Protein AF-A0A0F9CQV4-F1 (afdb_monomer)

Secondary structure (DSSP, 8-state):
----------------TT------PPPPPTT-PBPPTT--S----B-GGG-EEETTEEE-HHHHHHHHHHSPPPPBPTTTSSSBP-EEE--SSGGG-EEE-TTT--EEEGGGTS-HHHHHHHHS-----

Mean predicted aligned error: 16.1 Å

pLDDT: mean 76.72, std 13.68, range [45.88, 93.81]

Foldseek 3Di:
DDDDDDDDDDDDDDDPPPPPDPPPPPDPDPPQADAAPPDPDPDSHHDPVQWDADPNGTHGPVVVCVVCVVVDPADDDPVPRPFHQDAWEDPPALQPIKTARPPPRDIDRPVVRDDRVVCCVGHNDDDDD

Radius of gyration: 29.22 Å; Cα contacts (8 Å, |Δi|>4): 139; chains: 1; bounding box: 62×40×86 Å

Sequence (129 aa):
EDLVYVAEKKKVRISLKGVVKPKKKERRKWGELTQCYRCVGPHPGWKRGQLRMRKGMPYCSVHLAEYDGKHVPWPSCPNCGENEFGAMRWKGSVKSTTTFCDDCGYSTLALEHFDKDTILAIAAPIVPR

Solvent-accessible surface area (backbone atoms only — not comparable to full-atom values): 8529 Å² total; per-residue (Å²): 136,87,83,81,81,80,81,82,82,78,82,80,79,81,74,73,85,77,67,74,70,75,75,77,73,79,76,76,60,89,87,68,46,45,63,39,77,78,69,83,72,97,65,90,43,37,57,71,89,63,40,47,78,55,98,90,41,42,28,37,68,67,64,39,51,56,48,48,65,71,59,54,74,79,57,54,30,90,90,68,67,76,48,53,58,68,49,60,50,62,58,92,41,73,90,59,15,30,29,29,28,78,87,80,66,52,69,48,57,32,67,82,75,40,56,73,66,61,49,47,74,72,36,50,79,87,75,85,128

Structure (mmCIF, N/CA/C/O backbone):
data_AF-A0A0F9CQV4-F1
#
_entry.id   AF-A0A0F9CQV4-F1
#
loop_
_atom_site.group_PDB
_atom_site.id
_atom_site.type_symbol
_atom_site.label_atom_id
_atom_site.label_alt_id
_atom_site.label_comp_id
_atom_site.label_asym_id
_atom_site.label_entity_id
_atom_site.label_seq_id
_atom_site.pdbx_PDB_ins_code
_atom_site.Cartn_x
_atom_site.Cartn_y
_atom_site.Cartn_z
_atom_site.occupancy
_atom_site.B_iso_or_equiv
_atom_site.auth_seq_id
_atom_site.auth_comp_id
_atom_site.auth_asym_id
_atom_site.auth_atom_id
_atom_site.pdbx_PDB_model_num
ATOM 1 N N . GLU A 1 1 ? -35.912 27.629 -67.371 1.00 45.88 1 GLU A N 1
ATOM 2 C CA . GLU A 1 1 ? -34.636 27.074 -67.857 1.00 45.88 1 GLU A CA 1
ATOM 3 C C . GLU A 1 1 ? -33.645 27.122 -66.706 1.00 45.88 1 GLU A C 1
ATOM 5 O O . GLU A 1 1 ? -33.207 28.195 -66.306 1.00 45.88 1 GLU A O 1
ATOM 10 N N . ASP A 1 2 ? -33.442 25.968 -66.079 1.00 47.16 2 ASP A N 1
ATOM 11 C CA . ASP A 1 2 ? -32.677 25.774 -64.849 1.00 47.16 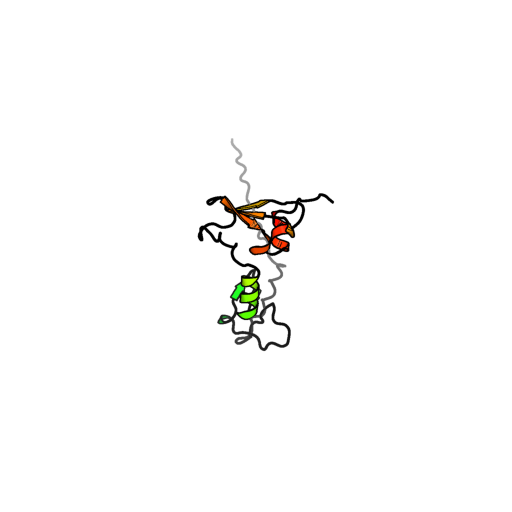2 ASP A CA 1
ATOM 12 C C . ASP A 1 2 ? -31.164 25.813 -65.105 1.00 47.16 2 ASP A C 1
ATOM 14 O O . ASP A 1 2 ? -30.614 24.952 -65.792 1.00 47.16 2 ASP A O 1
ATOM 18 N N . LEU A 1 3 ? 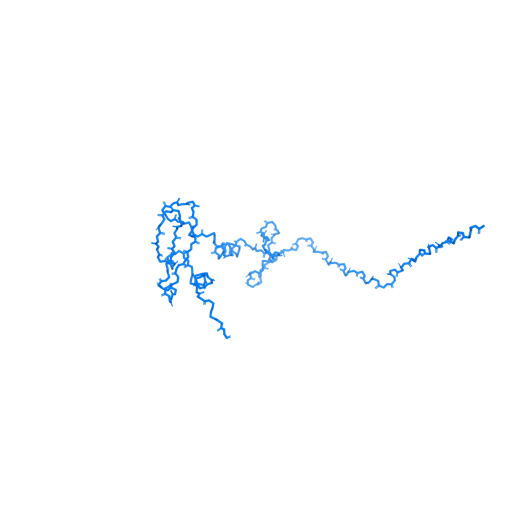-30.464 26.787 -64.516 1.00 48.44 3 LEU A N 1
ATOM 19 C CA . LEU A 1 3 ? -29.000 26.819 -64.501 1.00 48.44 3 LEU A CA 1
ATOM 20 C C . LEU A 1 3 ? -28.477 26.077 -63.264 1.00 48.44 3 LEU A C 1
ATOM 22 O O . LEU A 1 3 ? -28.352 26.636 -62.175 1.00 48.44 3 LEU A O 1
ATOM 26 N N . VAL A 1 4 ? -28.157 24.795 -63.446 1.00 51.09 4 VAL A N 1
ATOM 27 C CA . VAL A 1 4 ? -27.484 23.958 -62.443 1.00 51.09 4 VAL A CA 1
ATOM 28 C C . VAL A 1 4 ? -26.002 24.340 -62.379 1.00 51.09 4 VAL A C 1
ATOM 30 O O . VAL A 1 4 ? -25.229 24.041 -63.286 1.00 51.09 4 VAL A O 1
ATOM 33 N N . TYR A 1 5 ? -25.586 24.992 -61.292 1.00 52.75 5 TYR A N 1
ATOM 34 C CA . TYR A 1 5 ? -24.182 25.330 -61.044 1.00 52.75 5 TYR A CA 1
ATOM 35 C C . TYR A 1 5 ? -23.446 24.124 -60.434 1.00 52.75 5 TYR A C 1
ATOM 37 O O . TYR A 1 5 ? -23.628 23.791 -59.261 1.00 52.75 5 TYR A O 1
ATOM 45 N N . VAL A 1 6 ? -22.610 23.444 -61.224 1.00 55.38 6 VAL A N 1
ATOM 46 C CA . VAL A 1 6 ? -21.785 22.317 -60.757 1.00 55.38 6 VAL A CA 1
ATOM 47 C C . VAL A 1 6 ? -20.474 22.858 -60.183 1.00 55.38 6 VAL A C 1
ATOM 49 O O . VAL A 1 6 ? -19.583 23.283 -60.911 1.00 55.38 6 VAL A O 1
ATOM 52 N N . ALA A 1 7 ? -20.343 22.849 -58.855 1.00 55.47 7 ALA A N 1
ATOM 53 C CA . ALA A 1 7 ? -19.115 23.253 -58.177 1.00 55.47 7 ALA A CA 1
ATOM 54 C C . ALA A 1 7 ? -18.030 22.162 -58.293 1.00 55.47 7 ALA A C 1
ATOM 56 O O . ALA A 1 7 ? -18.084 21.129 -57.619 1.00 55.47 7 ALA A O 1
ATOM 57 N N . GLU A 1 8 ? -17.014 22.399 -59.126 1.00 59.88 8 GLU A N 1
ATOM 58 C CA . GLU A 1 8 ? -15.833 21.536 -59.235 1.00 59.88 8 GLU A CA 1
ATOM 59 C C . GLU A 1 8 ? -14.997 21.557 -57.942 1.00 59.88 8 GLU A C 1
ATOM 61 O O . GLU A 1 8 ? -14.336 22.539 -57.593 1.00 59.88 8 GLU A O 1
ATOM 66 N N . LYS A 1 9 ? -14.975 20.432 -57.219 1.00 58.25 9 LYS A N 1
ATOM 67 C CA . LYS A 1 9 ? -14.129 20.249 -56.031 1.00 58.25 9 LYS A CA 1
ATOM 68 C C . LYS A 1 9 ? -12.677 19.984 -56.445 1.00 58.25 9 LYS A C 1
ATOM 70 O O . LYS A 1 9 ? -12.298 18.844 -56.718 1.00 58.25 9 LYS A O 1
ATOM 75 N N . LYS A 1 10 ? -11.827 21.017 -56.432 1.00 60.97 10 LYS A N 1
ATOM 76 C CA . LYS A 1 10 ? -10.368 20.852 -56.573 1.00 60.97 10 LYS A CA 1
ATOM 77 C C . LYS A 1 10 ? -9.792 20.103 -55.363 1.00 60.97 10 LYS A C 1
ATOM 79 O O . LYS A 1 10 ? -9.806 20.598 -54.239 1.00 60.97 10 LYS A O 1
ATOM 84 N N . LYS A 1 11 ? -9.246 18.905 -55.599 1.00 57.56 11 LYS A N 1
ATOM 85 C CA . LYS A 1 11 ? -8.491 18.129 -54.600 1.00 57.56 11 LYS A CA 1
ATOM 86 C C . LYS A 1 11 ? -7.136 18.795 -54.347 1.00 57.56 11 LYS A C 1
ATOM 88 O O . LYS A 1 11 ? -6.217 18.668 -55.154 1.00 57.56 11 LYS A O 1
ATOM 93 N N . VAL A 1 12 ? -7.003 19.480 -53.214 1.00 55.94 12 VAL A N 1
ATOM 94 C CA . VAL A 1 12 ? -5.728 20.041 -52.749 1.00 55.94 12 VAL A CA 1
ATOM 95 C C . VAL A 1 12 ? -4.833 18.897 -52.263 1.00 55.94 12 VAL A C 1
ATOM 97 O O . VAL A 1 12 ? -5.129 18.238 -51.268 1.00 55.94 12 VAL A O 1
ATOM 100 N N . ARG A 1 13 ? -3.730 18.635 -52.973 1.00 59.91 13 ARG A N 1
ATOM 101 C CA . ARG A 1 13 ? -2.680 17.712 -52.516 1.00 59.91 13 ARG A CA 1
ATOM 102 C C . ARG A 1 13 ? -1.746 18.466 -51.576 1.00 59.91 13 ARG A C 1
ATOM 104 O O . ARG A 1 13 ? -0.894 19.228 -52.022 1.00 59.91 13 ARG A O 1
ATOM 111 N N . ILE A 1 14 ? -1.911 18.250 -50.275 1.00 59.12 14 ILE A N 1
ATOM 112 C CA . ILE A 1 14 ? -1.019 18.802 -49.253 1.00 59.12 14 ILE A CA 1
ATOM 113 C C . ILE A 1 14 ? 0.326 18.075 -49.372 1.00 59.12 14 ILE A C 1
ATOM 115 O O . ILE A 1 14 ? 0.426 16.875 -49.118 1.00 59.12 14 ILE A O 1
ATOM 119 N N . SER A 1 15 ? 1.363 18.787 -49.815 1.00 60.16 15 SER A N 1
ATOM 120 C CA . SER A 1 15 ? 2.714 18.236 -49.900 1.00 60.16 15 SER A CA 1
ATOM 121 C C . SER A 1 15 ? 3.324 18.195 -48.496 1.00 60.16 15 SER A C 1
ATOM 123 O O . SER A 1 15 ? 3.501 19.233 -47.865 1.00 60.16 15 SER A O 1
ATOM 125 N N . LEU A 1 16 ? 3.690 17.005 -48.015 1.00 60.31 16 LEU A N 1
ATOM 126 C CA . LEU A 1 16 ? 4.369 16.793 -46.726 1.00 60.31 16 LEU A CA 1
ATOM 127 C C . LEU A 1 16 ? 5.869 17.165 -46.783 1.00 60.31 16 LEU A C 1
ATOM 129 O O . LEU A 1 16 ? 6.691 16.568 -46.083 1.00 60.31 16 LEU A O 1
ATOM 133 N N . LYS A 1 17 ? 6.260 18.126 -47.633 1.00 49.06 17 LYS A N 1
ATOM 134 C CA . LYS A 1 17 ? 7.627 18.664 -47.664 1.00 49.06 17 LYS A CA 1
ATOM 135 C C . LYS A 1 17 ? 7.835 19.497 -46.397 1.00 49.06 17 LYS A C 1
ATOM 137 O O . LYS A 1 17 ? 7.484 20.666 -46.362 1.00 49.06 17 LYS A O 1
ATOM 142 N N . GLY A 1 18 ? 8.352 18.862 -45.348 1.00 53.53 18 GLY A N 1
ATOM 143 C CA . GLY A 1 18 ? 8.614 19.507 -44.057 1.00 53.53 18 GLY A CA 1
ATOM 144 C C . GLY A 1 18 ? 8.179 18.699 -42.837 1.00 53.53 18 GLY A C 1
ATOM 145 O O . GLY A 1 18 ? 8.496 19.094 -41.719 1.00 53.53 18 GLY A O 1
ATOM 146 N N . VAL A 1 19 ? 7.512 17.549 -43.013 1.00 55.69 19 VAL A N 1
ATOM 147 C CA . VAL A 1 19 ? 7.281 16.643 -41.882 1.00 55.69 19 VAL A CA 1
ATOM 148 C C . VAL A 1 19 ? 8.618 16.040 -41.485 1.00 55.69 19 VAL A C 1
ATOM 150 O O . VAL A 1 19 ? 9.131 15.125 -42.134 1.00 55.69 19 VAL A O 1
ATOM 153 N N . VAL A 1 20 ? 9.197 16.600 -40.423 1.00 60.97 20 VAL A N 1
ATOM 154 C CA . VAL A 1 20 ? 10.374 16.069 -39.746 1.00 60.97 20 VAL A CA 1
ATOM 155 C C . VAL A 1 20 ? 10.052 14.623 -39.397 1.00 60.97 20 VAL A C 1
ATOM 157 O O . VAL A 1 20 ? 9.237 14.348 -38.516 1.00 60.97 20 VAL A O 1
ATOM 160 N N . LYS A 1 21 ? 10.643 13.681 -40.143 1.00 59.62 21 LYS A N 1
ATOM 161 C CA . LYS A 1 21 ? 10.506 12.259 -39.837 1.00 59.62 21 LYS A CA 1
ATOM 162 C C . LYS A 1 21 ? 10.938 12.085 -38.381 1.00 59.62 21 LYS A C 1
ATOM 164 O O . LYS A 1 21 ? 12.031 12.549 -38.041 1.00 59.62 21 LYS A O 1
ATOM 169 N N . PRO A 1 22 ? 10.117 11.461 -37.519 1.00 60.16 22 PRO A N 1
ATOM 170 C CA . PRO A 1 22 ? 10.507 11.246 -36.137 1.00 60.16 22 PRO A CA 1
ATOM 171 C C . PRO A 1 22 ? 11.863 10.544 -36.136 1.00 60.16 22 PRO A C 1
ATOM 173 O O . PRO A 1 22 ? 12.053 9.574 -36.879 1.00 60.16 22 PRO A O 1
ATOM 176 N N . LYS A 1 23 ? 12.821 11.078 -35.360 1.00 61.94 23 LYS A N 1
ATOM 177 C CA . LYS A 1 23 ? 14.158 10.488 -35.215 1.00 61.94 23 LYS A CA 1
ATOM 178 C C . LYS A 1 23 ? 13.982 8.984 -35.021 1.00 61.94 23 LYS A C 1
ATOM 180 O O . LYS A 1 23 ? 13.261 8.553 -34.119 1.00 61.94 23 LYS A O 1
ATOM 185 N N . LYS A 1 24 ? 14.594 8.197 -35.911 1.00 59.81 24 LYS A N 1
ATOM 186 C CA . LYS A 1 24 ? 14.564 6.734 -35.860 1.00 59.81 24 LYS A CA 1
ATOM 187 C C . LYS A 1 24 ? 15.051 6.345 -34.466 1.00 59.81 24 LYS A C 1
ATOM 189 O O . LYS A 1 24 ? 16.214 6.587 -34.159 1.00 59.81 24 LYS A O 1
ATOM 194 N N . LYS A 1 25 ? 14.151 5.839 -33.609 1.00 58.75 25 LYS A N 1
ATOM 195 C CA . LYS A 1 25 ? 14.512 5.400 -32.255 1.00 58.75 25 LYS A CA 1
ATOM 196 C C . LYS A 1 25 ? 15.686 4.443 -32.406 1.00 58.75 25 LYS A C 1
ATOM 198 O O . LYS A 1 25 ? 15.586 3.489 -33.182 1.00 58.75 25 LYS A O 1
ATOM 203 N N . GLU A 1 26 ? 16.792 4.755 -31.741 1.00 66.25 26 GLU A N 1
ATOM 204 C CA . GLU A 1 26 ? 17.994 3.937 -31.781 1.00 66.25 26 GLU A CA 1
ATOM 205 C C . GLU A 1 26 ? 17.590 2.502 -31.437 1.00 66.25 26 GLU A C 1
ATOM 207 O O . GLU A 1 26 ? 16.951 2.237 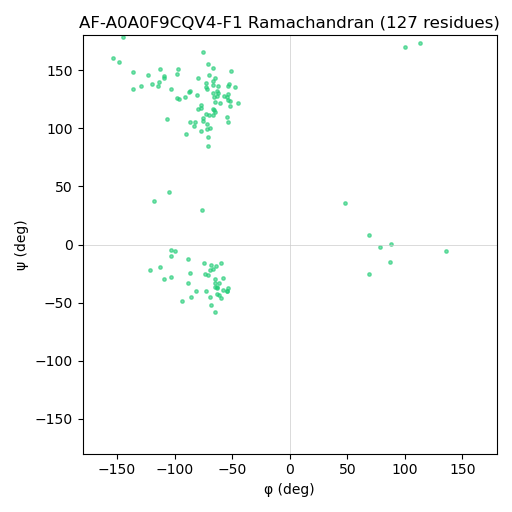-30.413 1.00 66.25 26 GLU A O 1
ATOM 212 N N . ARG A 1 27 ? 17.819 1.584 -32.382 1.00 59.41 27 ARG A N 1
ATOM 213 C C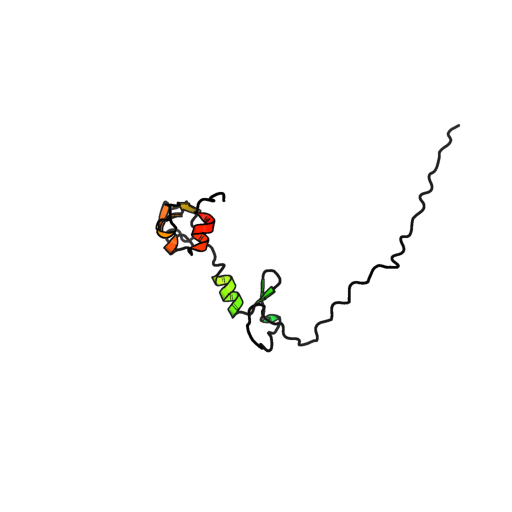A . ARG A 1 27 ? 17.508 0.175 -32.161 1.00 59.41 27 ARG A CA 1
ATOM 214 C C . ARG A 1 27 ? 18.467 -0.293 -31.079 1.00 59.41 27 ARG A C 1
ATOM 216 O O . ARG A 1 27 ? 19.672 -0.277 -31.306 1.00 59.41 27 ARG A O 1
ATOM 223 N N . ARG A 1 28 ? 17.918 -0.695 -29.929 1.00 58.88 28 ARG A N 1
ATOM 224 C CA . ARG A 1 28 ? 18.695 -1.282 -28.831 1.00 58.88 28 ARG A CA 1
ATOM 225 C C . ARG A 1 28 ? 19.614 -2.360 -29.383 1.00 58.88 28 ARG A C 1
ATOM 227 O O . ARG A 1 28 ? 19.181 -3.169 -30.216 1.00 58.88 28 ARG A O 1
ATOM 234 N N . LYS A 1 29 ? 20.867 -2.356 -28.939 1.00 62.41 29 LYS A N 1
ATOM 235 C CA . LYS A 1 29 ? 21.833 -3.358 -29.387 1.00 62.41 29 LYS A CA 1
ATOM 236 C C . LYS A 1 29 ? 21.393 -4.721 -28.858 1.00 62.41 29 LYS A C 1
ATOM 238 O O . LYS A 1 29 ? 20.885 -4.845 -27.743 1.00 62.41 29 LYS A O 1
ATOM 243 N N . TRP A 1 30 ? 21.542 -5.756 -29.677 1.00 51.59 30 TRP A N 1
ATOM 244 C CA . TRP A 1 30 ? 21.257 -7.120 -29.244 1.00 51.59 30 TRP A CA 1
ATOM 245 C C . TRP A 1 30 ? 22.121 -7.453 -28.018 1.00 51.59 30 TRP A C 1
ATOM 247 O O . TRP A 1 30 ? 23.329 -7.242 -28.048 1.00 51.59 30 TRP A O 1
ATOM 257 N N . GLY A 1 31 ? 21.501 -7.936 -26.939 1.00 62.69 31 GLY A N 1
ATOM 258 C CA . GLY A 1 31 ? 22.194 -8.241 -25.680 1.00 62.69 31 GLY A CA 1
ATOM 259 C C . GLY A 1 31 ? 22.318 -7.077 -24.691 1.00 62.69 31 GLY A C 1
ATOM 260 O O . GLY A 1 31 ? 22.843 -7.282 -23.601 1.00 62.69 31 GLY A O 1
ATOM 261 N N . GLU A 1 32 ? 21.806 -5.886 -25.014 1.00 70.75 32 GLU A N 1
ATOM 262 C CA . GLU A 1 32 ? 21.786 -4.757 -24.081 1.00 70.75 32 GLU A CA 1
ATOM 263 C C . GLU A 1 32 ? 20.892 -5.072 -22.870 1.00 70.75 32 GLU A C 1
ATOM 265 O O . GLU A 1 32 ? 19.673 -5.263 -22.982 1.00 70.75 32 GLU A O 1
ATOM 270 N N . LEU A 1 33 ? 21.522 -5.175 -21.700 1.00 78.69 33 LEU A N 1
ATOM 271 C CA . LEU A 1 33 ? 20.841 -5.467 -20.451 1.00 78.69 33 LEU A CA 1
ATOM 272 C C . LEU A 1 33 ? 20.038 -4.241 -20.005 1.00 78.69 33 LEU A C 1
ATOM 274 O O . LEU A 1 33 ? 20.495 -3.104 -20.062 1.00 78.69 33 LEU A O 1
ATOM 278 N N . THR A 1 34 ? 18.804 -4.470 -19.568 1.00 80.69 34 THR A N 1
ATOM 279 C CA . THR A 1 34 ? 17.919 -3.388 -19.132 1.00 80.69 34 THR A CA 1
ATOM 280 C C . THR A 1 34 ? 18.160 -3.115 -17.652 1.00 80.69 34 THR A C 1
ATOM 282 O O . THR A 1 34 ? 18.194 -4.038 -16.839 1.00 80.69 34 THR A O 1
ATOM 285 N N . GLN A 1 35 ? 18.339 -1.853 -17.279 1.00 84.19 35 GLN A N 1
ATOM 286 C CA . GLN A 1 35 ? 18.503 -1.484 -15.876 1.00 84.19 35 GLN A CA 1
ATOM 287 C C . GLN A 1 35 ? 17.147 -1.428 -15.171 1.00 84.19 35 GLN A C 1
ATOM 289 O O . GLN A 1 35 ? 16.139 -1.029 -15.753 1.00 84.19 35 GLN A O 1
ATOM 294 N N . CYS A 1 36 ? 17.124 -1.851 -13.908 1.00 87.81 36 CYS A N 1
ATOM 295 C CA . CYS A 1 36 ? 15.982 -1.600 -13.044 1.00 87.81 36 CYS A CA 1
ATOM 296 C C . CYS A 1 36 ? 15.970 -0.119 -12.667 1.00 87.81 36 CYS A C 1
ATOM 298 O O . CYS A 1 36 ? 17.009 0.439 -12.328 1.00 87.81 36 CYS A O 1
ATOM 300 N N . TYR A 1 37 ? 14.785 0.485 -12.662 1.00 85.81 37 TYR A N 1
ATOM 301 C CA . TYR A 1 37 ? 14.594 1.892 -12.325 1.00 85.81 37 TYR A CA 1
ATOM 302 C C . TYR A 1 37 ? 15.092 2.283 -10.921 1.00 85.81 37 TYR A C 1
ATOM 304 O O . TYR A 1 37 ? 15.478 3.428 -10.716 1.00 85.81 37 TYR A O 1
ATOM 312 N N . ARG A 1 38 ? 15.081 1.352 -9.955 1.00 85.94 38 ARG A N 1
ATOM 313 C CA . ARG A 1 38 ? 15.445 1.618 -8.552 1.00 85.94 38 ARG A CA 1
ATOM 314 C C .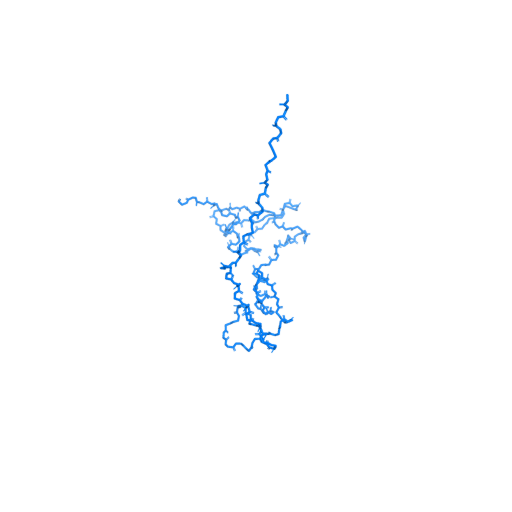 ARG A 1 38 ? 16.834 1.146 -8.125 1.00 85.94 38 ARG A C 1
ATOM 316 O O . ARG A 1 38 ? 17.262 1.498 -7.034 1.00 85.94 38 ARG A O 1
ATOM 323 N N . CYS A 1 39 ? 17.543 0.364 -8.938 1.00 86.12 39 CYS A N 1
ATOM 324 C CA . CYS A 1 39 ? 18.893 -0.067 -8.573 1.00 86.12 39 CYS A CA 1
ATOM 325 C C . CYS A 1 39 ? 19.838 1.141 -8.507 1.00 86.12 39 CYS A C 1
ATOM 327 O O . CYS A 1 39 ? 20.003 1.843 -9.501 1.00 86.12 39 CYS A O 1
ATOM 329 N N . VAL A 1 40 ? 20.481 1.350 -7.356 1.00 75.62 40 VAL A N 1
ATOM 330 C CA . VAL A 1 40 ? 21.505 2.386 -7.167 1.00 75.62 40 VAL A CA 1
ATOM 331 C C . VAL A 1 40 ? 22.886 1.753 -7.363 1.00 75.62 40 VAL A C 1
ATOM 333 O O . VAL A 1 40 ? 23.207 0.763 -6.711 1.00 75.62 40 VAL A O 1
ATOM 336 N N . GLY A 1 41 ? 23.696 2.308 -8.268 1.00 67.88 41 GLY A N 1
ATOM 337 C CA . GLY A 1 41 ? 25.071 1.866 -8.540 1.00 67.88 41 GLY A CA 1
ATOM 338 C C . GLY A 1 41 ? 25.285 1.245 -9.930 1.00 67.88 41 GLY A C 1
ATOM 339 O O . GLY A 1 41 ? 24.327 1.061 -10.688 1.00 67.88 41 GLY A O 1
ATOM 340 N N . PRO A 1 42 ? 26.547 0.936 -10.297 1.00 61.56 42 PRO A N 1
ATOM 341 C CA . PRO A 1 42 ? 26.888 0.321 -11.575 1.00 61.56 42 PRO A CA 1
ATOM 342 C C . PRO A 1 42 ? 26.409 -1.136 -11.599 1.00 61.56 42 PRO A C 1
ATOM 344 O O . PRO A 1 42 ? 27.141 -2.070 -11.289 1.00 61.56 42 PRO A O 1
ATOM 347 N N . HIS A 1 43 ? 25.140 -1.330 -11.948 1.00 66.75 43 HIS A N 1
ATOM 348 C CA . HIS A 1 43 ? 24.572 -2.650 -12.175 1.00 66.75 43 HIS A CA 1
ATOM 349 C C . HIS A 1 43 ? 24.832 -3.060 -13.636 1.00 66.75 43 HIS A C 1
ATOM 351 O O . HIS A 1 43 ? 24.500 -2.277 -14.534 1.00 66.75 43 HIS A O 1
ATOM 357 N N . PRO A 1 44 ? 25.331 -4.285 -13.913 1.00 71.88 44 PRO A N 1
ATOM 358 C CA . PRO A 1 44 ? 25.564 -4.767 -15.284 1.00 71.88 44 PRO A CA 1
ATOM 359 C C . PRO A 1 44 ? 24.278 -4.794 -16.131 1.00 71.88 44 PRO A C 1
ATOM 361 O O . PRO A 1 44 ? 24.323 -4.844 -17.352 1.00 71.88 44 PRO A O 1
ATOM 364 N N . GLY A 1 45 ? 23.126 -4.710 -15.467 1.00 78.00 45 GLY A N 1
ATOM 365 C CA . GLY A 1 45 ? 21.783 -4.727 -16.038 1.00 78.00 45 GLY A CA 1
ATOM 366 C C . GLY A 1 45 ? 21.145 -6.112 -15.910 1.00 78.00 45 GLY A C 1
ATOM 367 O O . GLY A 1 45 ? 21.790 -7.077 -15.516 1.00 78.00 45 GLY A O 1
ATOM 368 N N . TRP A 1 46 ? 19.853 -6.208 -16.205 1.00 81.81 46 TRP A N 1
ATOM 369 C CA . TRP A 1 46 ? 19.073 -7.443 -16.132 1.00 81.81 46 TRP A CA 1
ATOM 370 C C . TRP A 1 46 ? 18.646 -7.898 -17.526 1.00 81.81 46 TRP A C 1
ATOM 372 O O . TRP A 1 46 ? 18.401 -7.079 -18.423 1.00 81.81 46 TRP A O 1
ATOM 382 N N . LYS A 1 47 ? 18.482 -9.213 -17.716 1.00 84.75 47 LYS A N 1
ATOM 383 C CA . LYS A 1 47 ? 17.799 -9.717 -18.914 1.00 84.75 47 LYS A CA 1
ATOM 384 C C . LYS A 1 47 ? 16.346 -9.251 -18.871 1.00 84.75 47 LYS A C 1
ATOM 386 O O . LYS A 1 47 ? 15.717 -9.264 -17.816 1.00 84.75 47 LYS A O 1
ATOM 391 N N . ARG A 1 48 ? 15.765 -8.908 -20.024 1.00 79.38 48 ARG A N 1
ATOM 392 C CA . ARG A 1 48 ? 14.375 -8.417 -20.096 1.00 79.38 48 ARG A CA 1
ATOM 393 C C . ARG A 1 48 ? 13.365 -9.362 -19.429 1.00 79.38 48 ARG A C 1
ATOM 395 O O . ARG A 1 48 ? 12.446 -8.881 -18.786 1.00 79.38 48 ARG A O 1
ATOM 402 N N . GLY A 1 49 ? 13.553 -10.680 -19.548 1.00 82.56 49 GLY A N 1
ATOM 403 C CA . GLY A 1 49 ? 12.682 -11.681 -18.913 1.00 82.56 49 GLY A CA 1
ATOM 404 C C . GLY A 1 49 ? 12.767 -11.733 -17.381 1.00 82.56 49 GLY A C 1
ATOM 405 O O . GLY A 1 49 ? 11.860 -12.259 -16.749 1.00 82.56 49 GLY A O 1
ATOM 406 N N . GLN A 1 50 ? 13.824 -11.173 -16.784 1.00 85.75 50 GLN A N 1
ATOM 407 C CA . GLN A 1 50 ? 13.999 -11.073 -15.328 1.00 85.75 50 GLN A CA 1
ATOM 408 C C . GLN A 1 50 ? 13.379 -9.795 -14.749 1.00 85.75 50 GLN A C 1
ATOM 410 O O . GLN A 1 50 ? 13.256 -9.664 -13.534 1.00 85.75 50 GLN A O 1
ATOM 415 N N . LEU A 1 51 ? 13.002 -8.844 -15.607 1.00 87.94 51 LEU A N 1
ATOM 416 C CA . LEU A 1 51 ? 12.367 -7.601 -15.199 1.00 87.94 51 LEU A CA 1
ATOM 417 C C . LEU A 1 51 ? 10.856 -7.698 -15.361 1.00 87.94 51 LEU A C 1
ATOM 419 O O . LEU A 1 51 ? 10.337 -8.297 -16.307 1.00 87.94 51 LEU A O 1
ATOM 423 N N . ARG A 1 52 ? 10.140 -7.026 -14.467 1.00 88.62 52 ARG A N 1
ATOM 424 C CA . ARG A 1 52 ? 8.705 -6.778 -14.607 1.00 88.62 52 ARG A CA 1
ATOM 425 C C . ARG A 1 52 ? 8.467 -5.305 -14.899 1.00 88.62 52 ARG A C 1
ATOM 427 O O . ARG A 1 52 ? 9.188 -4.443 -14.407 1.00 88.62 52 ARG A O 1
ATOM 434 N N . MET A 1 53 ? 7.453 -5.020 -15.710 1.00 86.12 53 MET A N 1
ATOM 435 C CA . MET A 1 53 ? 7.069 -3.651 -16.053 1.00 86.12 53 MET A CA 1
ATOM 436 C C . MET A 1 53 ? 5.901 -3.212 -15.170 1.00 86.12 53 MET A C 1
ATOM 438 O O . MET A 1 53 ? 4.862 -3.874 -15.147 1.00 86.12 53 MET A O 1
ATOM 442 N N . ARG A 1 54 ? 6.047 -2.080 -14.477 1.00 82.69 54 ARG A N 1
ATOM 443 C CA . ARG A 1 54 ? 4.981 -1.435 -13.692 1.00 82.69 54 ARG A CA 1
ATOM 444 C C . ARG A 1 54 ? 5.004 0.063 -13.953 1.00 82.69 54 ARG A C 1
ATOM 446 O O . ARG A 1 54 ? 6.076 0.656 -13.982 1.00 82.69 54 ARG A O 1
ATOM 453 N N . LYS A 1 55 ? 3.835 0.667 -14.202 1.00 81.69 55 LYS A N 1
ATOM 454 C CA . LYS A 1 55 ? 3.704 2.092 -14.581 1.00 81.69 55 LYS A CA 1
ATOM 455 C C . LYS A 1 55 ? 4.682 2.511 -15.702 1.00 81.69 55 LYS A C 1
ATOM 457 O O . LYS A 1 55 ? 5.233 3.601 -15.690 1.00 81.69 55 LYS A O 1
ATOM 462 N N . GLY A 1 56 ? 4.939 1.607 -16.655 1.00 83.50 56 GLY A N 1
ATOM 463 C CA . GLY A 1 56 ? 5.871 1.830 -17.768 1.00 83.50 56 GLY A CA 1
ATOM 464 C C . GLY A 1 56 ? 7.363 1.678 -17.439 1.00 83.50 56 GLY A C 1
ATOM 465 O O . GLY A 1 56 ? 8.181 1.762 -18.353 1.00 83.50 56 GLY A O 1
ATOM 466 N N . MET A 1 57 ? 7.727 1.398 -16.186 1.00 87.25 57 MET A N 1
ATOM 467 C CA . MET A 1 57 ? 9.115 1.326 -15.723 1.00 87.25 57 MET A CA 1
ATOM 468 C C . MET A 1 57 ? 9.547 -0.122 -15.415 1.00 87.25 57 MET A C 1
ATOM 470 O O . MET A 1 57 ? 8.735 -0.904 -14.910 1.00 87.25 57 MET A O 1
ATOM 474 N N . PRO A 1 58 ? 10.806 -0.505 -15.713 1.00 89.19 58 PRO A N 1
ATOM 475 C CA . PRO A 1 58 ? 11.344 -1.831 -15.406 1.00 89.19 58 PRO A CA 1
ATOM 476 C C . PRO A 1 58 ? 11.799 -1.965 -13.943 1.00 89.19 58 PRO A C 1
ATOM 478 O O . PRO A 1 58 ? 12.628 -1.190 -13.463 1.00 89.19 58 PRO A O 1
ATOM 481 N N . TYR A 1 59 ? 11.338 -3.011 -13.257 1.00 89.12 59 TYR A N 1
ATOM 482 C CA . TYR A 1 59 ? 11.731 -3.366 -11.889 1.00 89.12 59 TYR A CA 1
ATOM 483 C C . TYR A 1 59 ? 12.370 -4.758 -11.840 1.00 89.12 59 TYR A C 1
ATOM 485 O O . TYR A 1 59 ? 11.887 -5.685 -12.496 1.00 89.12 59 TYR A O 1
ATOM 493 N N . CYS A 1 60 ? 13.451 -4.908 -11.066 1.00 90.56 60 CYS A N 1
ATOM 494 C CA . CYS A 1 60 ? 13.975 -6.221 -10.681 1.00 90.56 60 CYS A CA 1
ATOM 495 C C . CYS A 1 60 ? 13.090 -6.842 -9.596 1.00 90.56 60 CYS A C 1
ATOM 497 O O . CYS A 1 60 ? 12.288 -6.143 -8.982 1.00 90.56 60 CYS A O 1
ATOM 499 N N . SER A 1 61 ? 13.242 -8.142 -9.345 1.00 87.62 61 SER A N 1
ATOM 500 C CA . SER A 1 61 ? 12.434 -8.870 -8.357 1.00 87.62 61 SER A CA 1
ATOM 501 C C . SER A 1 61 ? 12.457 -8.234 -6.964 1.00 87.62 61 SER A C 1
ATOM 503 O O . SER A 1 61 ? 11.409 -8.132 -6.339 1.00 87.62 61 SER A O 1
ATOM 505 N N . VAL A 1 62 ? 13.617 -7.748 -6.512 1.00 87.62 62 VAL A N 1
ATOM 506 C CA . VAL A 1 62 ? 13.787 -7.124 -5.187 1.00 87.62 62 VAL A CA 1
ATOM 507 C C . VAL A 1 62 ? 12.986 -5.824 -5.080 1.00 87.62 62 VAL A C 1
ATOM 509 O O . VAL A 1 62 ? 12.080 -5.716 -4.262 1.00 87.62 62 VAL A O 1
ATOM 512 N N . HIS A 1 63 ? 13.241 -4.858 -5.966 1.00 88.25 63 HIS A N 1
ATOM 513 C CA . HIS A 1 63 ? 12.528 -3.577 -5.937 1.00 88.25 63 HIS A CA 1
ATOM 514 C C . HIS A 1 63 ? 11.055 -3.697 -6.340 1.00 88.25 63 HIS A C 1
ATOM 516 O O . HIS A 1 63 ? 10.261 -2.818 -6.009 1.00 88.25 63 HIS A O 1
ATOM 522 N N . LEU A 1 64 ? 10.687 -4.749 -7.077 1.00 86.56 64 LEU A N 1
ATOM 523 C CA . LEU A 1 64 ? 9.291 -5.075 -7.338 1.00 86.56 64 LEU A CA 1
ATOM 524 C C . LEU A 1 64 ? 8.608 -5.565 -6.061 1.00 86.56 64 LEU A C 1
ATOM 526 O O . LEU A 1 64 ? 7.535 -5.071 -5.759 1.00 86.56 64 LEU A O 1
ATOM 530 N N . ALA A 1 65 ? 9.234 -6.457 -5.291 1.00 84.00 65 ALA A N 1
ATOM 531 C CA . ALA A 1 65 ? 8.688 -6.913 -4.014 1.00 84.00 65 ALA A CA 1
ATOM 532 C C . ALA A 1 65 ? 8.565 -5.764 -3.002 1.00 84.00 65 ALA A C 1
ATOM 534 O O . ALA A 1 65 ? 7.568 -5.675 -2.299 1.00 84.00 65 ALA A O 1
ATOM 535 N N . GLU A 1 66 ? 9.518 -4.830 -2.972 1.00 83.06 66 GLU A N 1
ATOM 536 C CA . GLU A 1 66 ? 9.378 -3.599 -2.180 1.00 83.06 66 GLU A CA 1
ATOM 537 C C . GLU A 1 66 ? 8.244 -2.696 -2.671 1.00 83.06 66 GLU A C 1
ATOM 539 O O . GLU A 1 66 ? 7.619 -1.996 -1.880 1.00 83.06 66 GLU A O 1
ATOM 544 N N . TYR A 1 67 ? 8.026 -2.630 -3.986 1.00 79.81 67 TYR A N 1
ATOM 545 C CA . TYR A 1 67 ? 6.928 -1.861 -4.561 1.00 79.81 67 TYR A CA 1
ATOM 546 C C . TYR A 1 67 ? 5.591 -2.509 -4.200 1.00 79.81 67 TYR A C 1
ATOM 548 O O . TYR A 1 67 ? 4.732 -1.839 -3.640 1.00 79.81 67 TYR A O 1
ATOM 556 N N . ASP A 1 68 ? 5.440 -3.806 -4.453 1.00 78.12 68 ASP A N 1
ATOM 557 C CA . ASP A 1 68 ? 4.233 -4.574 -4.153 1.00 78.12 68 ASP A CA 1
ATOM 558 C C . ASP A 1 68 ? 3.972 -4.617 -2.635 1.00 78.12 68 ASP A C 1
ATOM 560 O O . ASP A 1 68 ? 2.839 -4.466 -2.206 1.00 78.12 68 ASP A O 1
ATOM 564 N N . GLY A 1 69 ? 5.015 -4.697 -1.805 1.00 72.00 69 GLY A N 1
ATOM 565 C CA . GLY A 1 69 ? 4.917 -4.604 -0.345 1.00 72.00 69 GLY A CA 1
ATOM 566 C C . GLY A 1 69 ? 4.658 -3.192 0.194 1.00 72.00 69 GLY A C 1
ATOM 567 O O . GLY A 1 69 ? 4.264 -3.050 1.342 1.00 72.00 69 GLY A O 1
ATOM 568 N N . LYS A 1 70 ? 4.860 -2.131 -0.596 1.00 64.94 70 LYS A N 1
ATOM 569 C CA . LYS A 1 70 ? 4.342 -0.782 -0.282 1.00 64.94 70 LYS A CA 1
ATOM 570 C C . LYS A 1 70 ? 2.918 -0.588 -0.787 1.00 64.94 70 LYS A C 1
ATOM 572 O O . LYS A 1 70 ? 2.191 0.253 -0.279 1.00 64.94 70 LYS A O 1
ATOM 577 N N . HIS A 1 71 ? 2.539 -1.348 -1.804 1.00 66.50 71 HIS A N 1
ATOM 578 C CA . HIS A 1 71 ? 1.202 -1.391 -2.373 1.00 66.50 71 HIS A CA 1
ATOM 579 C C . HIS A 1 71 ? 0.494 -2.672 -1.932 1.00 66.50 71 HIS A C 1
ATOM 581 O O . HIS A 1 71 ? -0.086 -3.371 -2.764 1.00 66.50 71 HIS A O 1
ATOM 587 N N . VAL A 1 72 ? 0.602 -2.985 -0.632 1.00 65.06 72 VAL A N 1
ATOM 588 C CA . VAL A 1 72 ? -0.034 -4.156 -0.023 1.00 65.06 72 VAL A CA 1
ATOM 589 C C . VAL A 1 72 ? -1.519 -4.126 -0.388 1.00 65.06 72 VAL A C 1
ATOM 591 O O . VAL A 1 72 ? -2.112 -3.040 -0.370 1.00 65.06 72 VAL A O 1
ATOM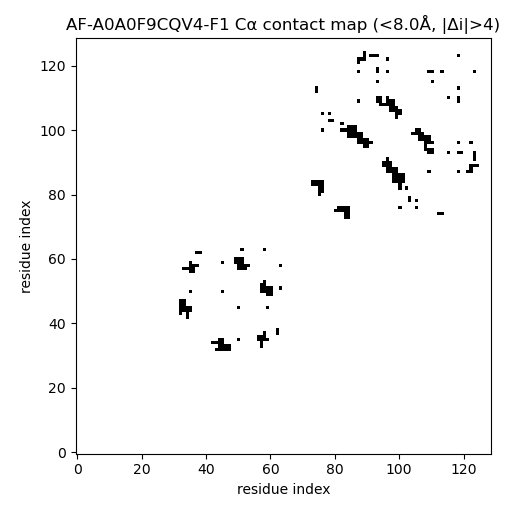 594 N N . PRO A 1 73 ? -2.130 -5.272 -0.738 1.00 70.50 73 PRO A N 1
ATOM 595 C CA . PRO A 1 73 ? -3.583 -5.359 -0.779 1.00 70.50 73 PRO A CA 1
ATOM 596 C C . PRO A 1 73 ? -4.166 -4.840 0.538 1.00 70.50 73 PRO A C 1
ATOM 598 O O . PRO A 1 73 ? -3.526 -4.923 1.589 1.00 70.50 73 PRO A O 1
ATOM 601 N N . TRP A 1 74 ? -5.365 -4.270 0.471 1.00 76.44 74 TRP A N 1
ATOM 602 C CA . TRP A 1 74 ? -6.031 -3.760 1.660 1.00 76.44 74 TRP A CA 1
ATOM 603 C C . TRP A 1 74 ? -6.108 -4.866 2.723 1.00 76.44 74 TRP A C 1
ATOM 605 O O . TRP A 1 74 ? -6.370 -6.020 2.374 1.00 76.44 74 TRP A O 1
ATOM 615 N N . PRO A 1 75 ? -5.828 -4.573 4.004 1.00 78.81 75 PRO A N 1
ATOM 616 C CA . PRO A 1 75 ? -5.842 -5.603 5.027 1.00 78.81 75 PRO A CA 1
ATOM 617 C C . PRO A 1 75 ? -7.251 -6.189 5.167 1.00 78.81 75 PRO A C 1
ATOM 619 O O . PRO A 1 75 ? -8.243 -5.462 5.276 1.00 78.81 75 PRO A O 1
ATOM 622 N N . SER A 1 76 ? -7.322 -7.519 5.187 1.00 83.12 76 SER A N 1
ATOM 623 C CA . SER A 1 76 ? -8.559 -8.251 5.444 1.00 83.12 76 SER A CA 1
ATOM 624 C C . SER A 1 76 ? -8.989 -8.099 6.902 1.00 83.12 76 SER A C 1
ATOM 626 O O . SER A 1 76 ? -8.166 -8.077 7.822 1.00 83.12 76 SER A O 1
ATOM 628 N N . CYS A 1 77 ? -10.299 -8.064 7.117 1.00 84.06 77 CYS A N 1
ATOM 629 C CA . CYS A 1 77 ? -10.919 -8.231 8.424 1.00 84.06 77 CYS A CA 1
ATOM 630 C C . CYS A 1 77 ? -10.436 -9.533 9.096 1.00 84.06 77 CYS A C 1
ATOM 632 O O . CYS A 1 77 ? -10.642 -10.610 8.532 1.00 84.06 77 CYS A O 1
ATOM 634 N N . PRO A 1 78 ? -9.869 -9.489 10.316 1.00 82.19 78 PRO A N 1
ATOM 635 C CA . PRO A 1 78 ? -9.376 -10.690 10.993 1.00 82.19 78 PRO A CA 1
ATOM 636 C C . PRO A 1 78 ? -10.493 -11.666 11.393 1.00 82.19 78 PRO A C 1
ATOM 638 O O . PRO A 1 78 ? -10.225 -12.843 11.603 1.00 82.19 78 PRO A O 1
ATOM 641 N N . ASN A 1 79 ? -11.738 -11.191 11.501 1.00 83.56 79 ASN A N 1
ATOM 642 C CA . ASN A 1 79 ? -12.878 -12.015 11.901 1.00 83.56 79 ASN A CA 1
ATOM 643 C C . ASN A 1 79 ? -13.558 -12.714 10.712 1.00 83.56 79 ASN A C 1
ATOM 645 O O . ASN A 1 79 ? -14.084 -13.811 10.846 1.00 83.56 79 ASN A O 1
ATOM 649 N N . CYS A 1 80 ? -13.560 -12.066 9.548 1.00 81.56 80 CYS A N 1
ATOM 650 C CA . CYS A 1 80 ? -14.330 -12.487 8.389 1.00 81.56 80 CYS A CA 1
ATOM 651 C C . CYS A 1 80 ? -13.474 -12.964 7.212 1.00 81.56 80 CYS A C 1
ATOM 653 O O . CYS A 1 80 ? -13.980 -13.699 6.374 1.00 81.56 80 CYS A O 1
ATOM 655 N N . GLY A 1 81 ? -12.186 -12.609 7.154 1.00 70.19 81 GLY A N 1
ATOM 656 C CA . GLY A 1 81 ? -11.211 -13.128 6.186 1.00 70.19 81 GLY A CA 1
ATOM 657 C C . GLY A 1 81 ? -11.417 -12.692 4.730 1.00 70.19 81 GLY A C 1
ATOM 658 O O . GLY A 1 81 ? -10.448 -12.634 3.978 1.00 70.19 81 GLY A O 1
ATOM 659 N N . GLU A 1 82 ? -12.644 -12.345 4.347 1.00 64.56 82 GLU A N 1
ATOM 660 C CA . GLU A 1 82 ? -13.044 -12.079 2.962 1.00 64.56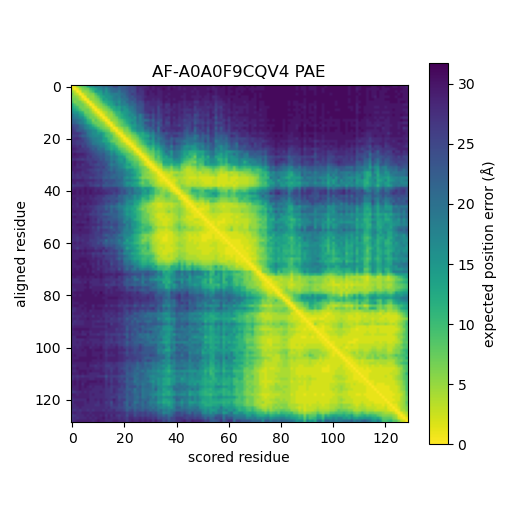 82 GLU A CA 1
ATOM 661 C C . GLU A 1 82 ? -13.327 -10.599 2.693 1.00 64.56 82 GLU A C 1
ATOM 663 O O . GLU A 1 82 ? -13.071 -10.132 1.587 1.00 64.56 82 GLU A O 1
ATOM 668 N N . ASN A 1 83 ? -13.778 -9.847 3.704 1.00 63.75 83 ASN A N 1
ATOM 669 C CA . ASN A 1 83 ? -14.107 -8.436 3.538 1.00 63.75 83 ASN A CA 1
ATOM 670 C C . ASN A 1 83 ? -13.026 -7.513 4.100 1.00 63.75 83 ASN A C 1
ATOM 672 O O . ASN A 1 83 ? -12.487 -7.692 5.197 1.00 63.75 83 ASN A O 1
ATOM 676 N N . GLU A 1 84 ? -12.694 -6.522 3.287 1.00 74.31 84 GLU A N 1
ATOM 677 C CA . GLU A 1 84 ? -11.791 -5.425 3.592 1.00 74.31 84 GLU A CA 1
ATOM 678 C C . GLU A 1 84 ? -12.403 -4.521 4.682 1.00 74.31 84 GLU A C 1
ATOM 680 O O . GLU A 1 84 ? -13.623 -4.435 4.828 1.00 74.31 84 GLU A O 1
ATOM 685 N N . PHE A 1 85 ? -11.580 -3.838 5.486 1.00 76.75 85 PHE A N 1
ATOM 686 C CA . PHE A 1 85 ? -12.105 -2.800 6.386 1.00 76.75 85 PHE A CA 1
ATOM 687 C C . PHE A 1 85 ? -12.781 -1.697 5.556 1.00 76.75 85 PHE A C 1
ATOM 689 O O . PHE A 1 85 ? -12.118 -1.080 4.721 1.00 76.75 85 PHE A O 1
ATOM 696 N N . GLY A 1 86 ? -14.069 -1.443 5.799 1.00 69.50 86 GLY A N 1
ATOM 697 C CA . GLY A 1 86 ? -14.891 -0.569 4.958 1.00 69.50 86 GLY A CA 1
ATOM 698 C C . GLY A 1 86 ? -14.723 0.920 5.255 1.00 69.50 86 GLY A C 1
ATOM 699 O O . GLY A 1 86 ? -14.629 1.733 4.336 1.00 69.50 86 GLY A O 1
ATOM 700 N N . ALA A 1 87 ? -14.606 1.301 6.532 1.00 81.56 87 ALA A N 1
ATOM 701 C CA . ALA A 1 87 ? -14.453 2.705 6.899 1.00 81.56 87 ALA A CA 1
ATOM 702 C C . ALA A 1 87 ? -13.614 2.946 8.164 1.00 81.56 87 ALA A C 1
ATOM 704 O O . ALA A 1 87 ? -13.427 2.093 9.037 1.00 81.56 87 ALA A O 1
ATOM 705 N N . MET A 1 88 ? -13.070 4.165 8.238 1.00 91.19 88 MET A N 1
ATOM 706 C CA . MET A 1 88 ? -12.277 4.664 9.359 1.00 91.19 88 MET A CA 1
ATOM 707 C C . MET A 1 88 ? -13.011 5.806 10.054 1.00 91.19 88 MET A C 1
ATOM 709 O O . MET A 1 88 ? -13.534 6.715 9.410 1.00 91.19 88 MET A O 1
ATOM 713 N N . ARG A 1 89 ? -13.012 5.800 11.386 1.00 91.25 89 ARG A N 1
ATOM 714 C CA . ARG A 1 89 ? -13.574 6.876 12.204 1.00 91.25 89 ARG A CA 1
ATOM 715 C C . ARG A 1 89 ? -12.452 7.688 12.838 1.00 91.25 89 ARG A C 1
ATOM 717 O O . ARG A 1 89 ? -11.802 7.236 13.784 1.00 91.25 89 ARG A O 1
ATOM 724 N N . TRP A 1 90 ? -12.260 8.905 12.336 1.00 92.81 90 TRP A N 1
ATOM 725 C CA . TRP A 1 90 ? -11.308 9.861 12.892 1.00 92.81 90 TRP A CA 1
ATOM 726 C C . TRP A 1 90 ? -11.723 10.314 14.292 1.00 92.81 90 TRP A C 1
ATOM 728 O O . TRP A 1 90 ? -12.839 10.790 14.498 1.00 92.81 90 TRP A O 1
ATOM 738 N N . LYS A 1 91 ? -10.806 10.202 15.257 1.00 91.38 91 LYS A N 1
ATOM 739 C CA . LYS A 1 91 ? -11.001 10.670 16.643 1.00 91.38 91 LYS A CA 1
ATOM 740 C C . LYS A 1 91 ? -9.997 11.758 17.031 1.00 91.38 91 LYS A C 1
ATOM 742 O O . LYS A 1 91 ? -9.458 11.751 18.136 1.00 91.38 91 LYS A O 1
ATOM 747 N N . GLY A 1 92 ? -9.671 12.651 16.099 1.00 90.00 92 GLY A N 1
ATOM 748 C CA . GLY A 1 92 ? -8.772 13.788 16.337 1.00 90.00 92 GLY A CA 1
ATOM 749 C C . GLY A 1 92 ? -7.282 13.499 16.135 1.00 90.00 92 GLY A C 1
ATOM 750 O O . GLY A 1 92 ? -6.502 14.436 15.997 1.00 90.00 92 GLY A O 1
ATOM 751 N N . SER A 1 93 ? -6.865 12.232 16.075 1.00 92.44 93 SER A N 1
ATOM 752 C CA . SER A 1 93 ? -5.476 11.864 15.792 1.00 92.44 93 SER A CA 1
ATOM 753 C C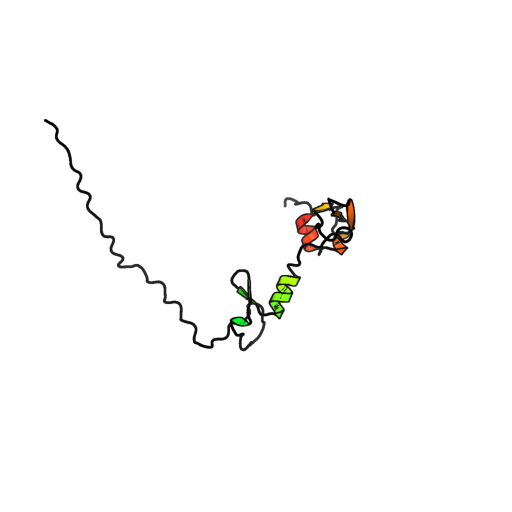 . SER A 1 93 ? -5.380 10.484 15.148 1.00 92.44 93 SER A C 1
ATOM 755 O O . SER A 1 93 ? -6.260 9.643 15.326 1.00 92.44 93 SER A O 1
ATOM 757 N N . VAL A 1 94 ? -4.257 10.203 14.482 1.00 91.56 94 VAL A N 1
ATOM 758 C CA . VAL A 1 94 ? -3.976 8.862 13.941 1.00 91.56 94 VAL A CA 1
ATOM 759 C C . VAL A 1 94 ? -4.001 7.805 15.052 1.00 91.56 94 VAL A C 1
ATOM 761 O O . VAL A 1 94 ? -4.558 6.732 14.863 1.00 91.56 94 VAL A O 1
ATOM 764 N N . LYS A 1 95 ? -3.471 8.130 16.242 1.00 93.31 95 LYS A N 1
ATOM 765 C CA . LYS A 1 95 ? -3.395 7.205 17.387 1.00 93.31 95 LYS A CA 1
ATOM 766 C C . LYS A 1 95 ? -4.756 6.791 17.938 1.00 93.31 95 LYS A C 1
ATOM 768 O O . LYS A 1 95 ? -4.876 5.713 18.500 1.00 93.31 95 LYS A O 1
ATOM 773 N N . SER A 1 96 ? -5.755 7.657 17.810 1.00 93.81 96 SER A N 1
ATOM 774 C CA . SER A 1 96 ? -7.110 7.411 18.303 1.00 93.81 96 SER A CA 1
ATOM 775 C C . SER A 1 96 ? -8.068 6.946 17.204 1.00 93.81 96 SER A C 1
ATOM 777 O O . SER A 1 96 ? -9.217 6.622 17.499 1.00 93.81 96 SER A O 1
ATOM 779 N N . THR A 1 97 ? -7.630 6.921 15.945 1.00 93.06 97 THR A N 1
ATOM 780 C CA . THR A 1 97 ? -8.477 6.543 14.812 1.00 93.06 97 THR A CA 1
ATOM 781 C C . THR A 1 97 ? -8.753 5.045 14.830 1.00 93.06 97 THR A C 1
ATOM 783 O O . THR A 1 97 ? -7.845 4.236 15.019 1.00 93.06 97 THR A O 1
ATOM 786 N N . THR A 1 98 ? -10.017 4.680 14.636 1.00 93.50 98 THR A N 1
ATOM 787 C CA . THR A 1 98 ? -10.474 3.285 14.636 1.00 93.50 98 THR A CA 1
ATOM 788 C C . THR A 1 98 ? -10.963 2.887 13.252 1.00 93.50 98 THR A C 1
ATOM 790 O O . THR A 1 98 ? -11.660 3.674 12.611 1.00 93.50 98 THR A O 1
ATOM 793 N N . THR A 1 99 ? -10.645 1.677 12.812 1.00 91.19 99 THR A N 1
ATOM 794 C CA . THR A 1 99 ? -11.220 1.049 11.616 1.00 91.19 99 THR A CA 1
ATOM 795 C C . THR A 1 99 ? -12.352 0.119 12.018 1.00 91.19 99 THR A C 1
ATOM 797 O O . THR A 1 99 ? -12.349 -0.427 13.124 1.00 91.19 99 THR A O 1
ATOM 800 N N . PHE A 1 100 ? -13.326 -0.059 11.131 1.00 90.50 100 PHE A N 1
ATOM 801 C CA . PHE A 1 100 ? -14.399 -1.024 11.327 1.00 90.50 100 PHE A CA 1
ATOM 802 C C . PHE A 1 100 ? -14.690 -1.807 10.048 1.00 90.50 100 PHE A C 1
ATOM 804 O O . PHE A 1 100 ? -14.488 -1.323 8.933 1.00 90.50 100 PHE A O 1
ATOM 811 N N . CYS A 1 101 ? -15.107 -3.053 10.235 1.00 88.25 101 CYS A N 1
ATOM 812 C CA . CYS A 1 101 ? -15.627 -3.901 9.178 1.00 88.25 101 CYS A CA 1
ATOM 813 C C . CYS A 1 101 ? -17.147 -3.726 9.109 1.00 88.25 101 CYS A C 1
ATOM 815 O O . CYS A 1 101 ? -17.827 -3.893 10.124 1.00 88.25 101 CYS A O 1
ATOM 817 N N . ASP A 1 102 ? -17.660 -3.414 7.921 1.00 84.06 102 ASP A N 1
ATOM 818 C CA . ASP A 1 102 ? -19.082 -3.128 7.716 1.00 84.06 102 ASP A CA 1
ATOM 819 C C . ASP A 1 102 ? -19.962 -4.382 7.839 1.00 84.06 102 ASP A C 1
ATOM 821 O O . ASP A 1 102 ? -21.115 -4.276 8.249 1.00 84.06 102 ASP A O 1
ATOM 825 N N . ASP A 1 103 ? -19.419 -5.574 7.573 1.00 83.50 103 ASP A N 1
ATOM 826 C CA . ASP A 1 103 ? -20.215 -6.807 7.565 1.00 83.50 103 ASP A CA 1
ATOM 82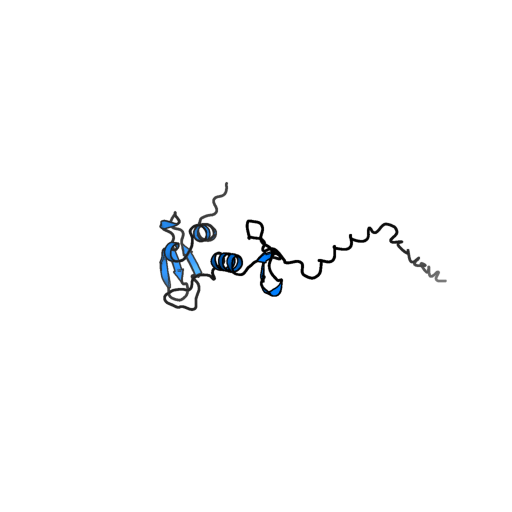7 C C . ASP A 1 103 ? -20.357 -7.452 8.942 1.00 83.50 103 ASP A C 1
ATOM 829 O O . ASP A 1 103 ? -21.443 -7.875 9.330 1.00 83.50 103 ASP A O 1
ATOM 833 N N . CYS A 1 104 ? -19.256 -7.554 9.693 1.00 86.19 104 CYS A N 1
ATOM 834 C CA . CYS A 1 104 ? -19.250 -8.234 10.993 1.00 86.19 104 CYS A CA 1
ATOM 835 C C . CYS A 1 104 ? -19.239 -7.277 12.193 1.00 86.19 104 CYS A C 1
ATOM 837 O O . CYS A 1 104 ? -19.273 -7.733 13.336 1.00 86.19 104 CYS A O 1
ATOM 839 N N . GLY A 1 105 ? -19.144 -5.964 11.962 1.00 85.06 105 GLY A N 1
ATOM 840 C CA . GLY A 1 105 ? -19.107 -4.953 13.022 1.00 85.06 105 GLY A CA 1
ATOM 841 C C . GLY A 1 105 ? -17.829 -4.956 13.871 1.00 85.06 105 GLY A C 1
ATOM 842 O O . GLY A 1 105 ? -17.760 -4.245 14.874 1.00 85.06 105 GLY A O 1
ATOM 843 N N . TYR A 1 106 ? -16.810 -5.738 13.497 1.00 88.31 106 TYR A N 1
ATOM 844 C CA . TYR A 1 106 ? -15.517 -5.735 14.177 1.00 88.31 106 TYR A CA 1
ATOM 845 C C . TYR A 1 106 ? -14.867 -4.354 14.066 1.00 88.31 106 TYR A C 1
ATOM 847 O O . TYR A 1 106 ? -14.754 -3.808 12.969 1.00 88.31 106 TYR A O 1
ATOM 855 N N . SER A 1 107 ? -14.408 -3.808 15.193 1.00 89.56 107 SER A N 1
ATOM 856 C CA . SER A 1 107 ? -13.714 -2.522 15.242 1.00 89.56 107 SER A CA 1
ATOM 857 C C . SER A 1 107 ? -12.406 -2.633 16.007 1.00 89.56 107 SER A C 1
ATOM 859 O O . SER A 1 107 ? -12.392 -3.193 17.104 1.00 89.56 107 SER A O 1
ATOM 861 N N . THR A 1 108 ? -11.344 -2.033 15.481 1.00 91.94 108 THR A N 1
ATOM 862 C CA . THR A 1 108 ? -10.047 -1.955 16.163 1.00 91.94 108 THR A CA 1
ATOM 863 C C . THR A 1 108 ? -9.339 -0.628 15.872 1.00 91.94 108 THR A C 1
ATOM 865 O O . THR A 1 108 ? -9.869 0.238 15.167 1.00 91.94 108 THR A O 1
ATOM 868 N N . LEU A 1 109 ? -8.164 -0.415 16.460 1.00 93.31 109 LEU A N 1
ATOM 869 C CA . LEU A 1 109 ? -7.308 0.724 16.155 1.00 93.31 109 LEU A CA 1
ATOM 870 C C . LEU A 1 109 ? -6.773 0.618 14.727 1.00 93.31 109 LEU A C 1
ATOM 872 O O . LEU A 1 109 ? -6.194 -0.389 14.331 1.00 93.31 109 LEU A O 1
ATOM 876 N N . ALA A 1 110 ? -6.896 1.704 13.966 1.00 90.88 110 ALA A N 1
ATOM 877 C CA . ALA A 1 110 ? -6.480 1.719 12.569 1.00 90.88 110 ALA A CA 1
ATOM 878 C C . ALA A 1 110 ? -4.973 1.453 12.407 1.00 90.88 110 ALA A C 1
ATOM 880 O O . ALA A 1 110 ? -4.560 0.804 11.454 1.00 90.88 110 ALA A O 1
ATOM 881 N N . LEU A 1 111 ? -4.162 1.896 13.372 1.00 91.00 111 LEU A N 1
ATOM 882 C CA . LEU A 1 111 ? -2.709 1.700 13.382 1.00 91.00 111 LEU A CA 1
ATOM 883 C C . LEU A 1 111 ? -2.259 0.238 13.472 1.00 91.00 111 LEU A C 1
ATOM 885 O O . LEU A 1 111 ? -1.100 -0.040 13.179 1.00 91.00 111 LEU A O 1
ATOM 889 N N . GLU A 1 112 ? -3.125 -0.683 13.896 1.00 89.62 112 GLU A N 1
ATOM 890 C CA . GLU A 1 112 ? -2.780 -2.110 13.953 1.00 89.62 112 GLU A CA 1
ATOM 891 C C . GLU A 1 112 ? -2.728 -2.743 12.560 1.00 89.62 112 GLU A C 1
ATOM 893 O O . GLU A 1 112 ? -2.008 -3.717 12.350 1.00 89.62 112 GLU A O 1
ATOM 898 N N . HIS A 1 113 ? -3.462 -2.173 11.601 1.00 87.19 113 HIS A N 1
ATOM 899 C CA . HIS A 1 113 ? -3.617 -2.732 10.258 1.00 87.19 113 HIS A CA 1
ATOM 900 C C . HIS A 1 113 ? -3.151 -1.795 9.141 1.00 87.19 113 HIS A C 1
ATOM 902 O O . HIS A 1 113 ? -2.832 -2.266 8.053 1.00 87.19 113 HIS A O 1
ATOM 908 N N . PHE A 1 114 ? -3.095 -0.488 9.395 1.00 86.56 114 PHE A N 1
ATOM 909 C CA . PHE A 1 114 ? -2.766 0.532 8.407 1.00 86.56 114 PHE A CA 1
ATOM 910 C C . PHE A 1 114 ? -1.577 1.376 8.851 1.00 86.56 114 PHE A C 1
ATOM 912 O O . PHE A 1 114 ? -1.399 1.693 10.030 1.00 86.56 114 PHE A O 1
ATOM 919 N N . ASP A 1 115 ? -0.780 1.800 7.877 1.00 87.31 115 ASP A N 1
ATOM 920 C CA . ASP A 1 115 ? 0.270 2.778 8.094 1.00 87.31 115 ASP A CA 1
ATOM 921 C C . ASP A 1 115 ? -0.313 4.175 8.352 1.00 87.31 115 ASP A C 1
ATOM 923 O O . ASP A 1 115 ? -1.427 4.528 7.953 1.00 87.31 115 ASP A O 1
ATOM 927 N N . LYS A 1 116 ? 0.480 4.999 9.041 1.00 89.69 116 LYS A N 1
ATOM 928 C CA . LYS A 1 116 ? 0.093 6.353 9.447 1.00 89.69 116 LYS A CA 1
ATOM 929 C C . LYS A 1 116 ? -0.372 7.209 8.267 1.00 89.69 116 LYS A C 1
ATOM 931 O O . LYS A 1 116 ? -1.316 7.983 8.429 1.00 89.69 116 LYS A O 1
ATOM 936 N N . ASP A 1 117 ? 0.294 7.095 7.123 1.00 87.88 117 ASP A N 1
ATOM 937 C CA . ASP A 1 117 ? 0.029 7.946 5.966 1.00 87.88 117 ASP A CA 1
ATOM 938 C C . ASP A 1 117 ? -1.294 7.559 5.300 1.00 87.88 117 ASP A C 1
ATOM 940 O O . ASP A 1 117 ? -2.096 8.439 4.986 1.00 87.88 117 ASP A O 1
ATOM 944 N N . THR A 1 118 ? -1.586 6.261 5.195 1.00 87.44 118 THR A N 1
ATOM 945 C CA . THR A 1 118 ? -2.891 5.756 4.745 1.00 87.44 118 THR A CA 1
ATOM 946 C C . THR A 1 118 ? -4.032 6.230 5.644 1.00 87.44 118 THR A C 1
ATOM 948 O O . THR A 1 118 ? -5.030 6.753 5.148 1.00 87.44 118 THR A O 1
ATOM 951 N N . ILE A 1 119 ? -3.872 6.154 6.970 1.00 89.38 119 ILE A N 1
ATOM 952 C CA . ILE A 1 119 ? -4.894 6.643 7.913 1.00 89.38 119 ILE A CA 1
ATOM 953 C C . ILE A 1 119 ? -5.136 8.146 7.734 1.00 89.38 119 ILE A C 1
ATOM 955 O O . ILE A 1 119 ? -6.283 8.596 7.730 1.00 89.38 119 ILE A O 1
ATOM 959 N N . LEU A 1 120 ? -4.068 8.933 7.577 1.00 89.81 120 LEU A N 1
ATOM 960 C CA . LEU A 1 120 ? -4.182 10.370 7.330 1.00 89.81 120 LEU A CA 1
ATOM 961 C C . LEU A 1 120 ? -4.891 10.666 6.009 1.00 89.81 120 LEU A C 1
ATOM 963 O O . LEU A 1 120 ? -5.743 11.546 5.969 1.00 89.81 120 LEU A O 1
ATOM 967 N N . ALA A 1 121 ? -4.565 9.934 4.947 1.00 88.25 121 ALA A N 1
ATOM 968 C CA . ALA A 1 121 ? -5.161 10.143 3.634 1.00 88.25 121 ALA A CA 1
ATOM 969 C C . ALA A 1 121 ? -6.669 9.836 3.602 1.00 88.25 121 ALA A C 1
ATOM 971 O O . ALA A 1 121 ? -7.399 10.483 2.855 1.00 88.25 121 ALA A O 1
ATOM 972 N N . ILE A 1 122 ? -7.129 8.864 4.395 1.00 88.38 122 ILE A N 1
ATOM 973 C CA . ILE A 1 122 ? -8.522 8.388 4.376 1.00 88.38 122 ILE A CA 1
ATOM 974 C C . ILE A 1 122 ? -9.386 9.104 5.413 1.00 88.38 122 ILE A C 1
ATOM 976 O O . ILE A 1 122 ? -10.505 9.513 5.115 1.00 88.38 122 ILE A O 1
ATOM 980 N N . ALA A 1 123 ? -8.899 9.194 6.652 1.00 90.12 123 ALA A N 1
ATOM 981 C CA . ALA A 1 123 ? -9.721 9.566 7.798 1.00 90.12 123 ALA A CA 1
ATOM 982 C C . ALA A 1 123 ? -9.513 11.016 8.243 1.00 90.12 123 ALA A C 1
ATOM 984 O O . ALA A 1 123 ? -10.417 11.596 8.847 1.00 90.12 123 ALA A O 1
ATOM 985 N N . ALA A 1 124 ? -8.333 11.604 8.010 1.00 89.12 124 ALA A N 1
ATOM 986 C CA . ALA A 1 124 ? -8.077 12.948 8.507 1.00 89.12 124 ALA A CA 1
ATOM 987 C C . ALA A 1 124 ? -8.984 13.967 7.794 1.00 89.12 124 ALA A C 1
ATOM 989 O O . ALA A 1 124 ? -9.156 13.901 6.575 1.00 89.12 124 ALA A O 1
ATOM 990 N N . PRO A 1 125 ? -9.560 14.931 8.531 1.00 87.19 125 PRO A N 1
ATOM 991 C CA . PRO A 1 125 ? -10.372 15.970 7.924 1.00 87.19 125 PRO A CA 1
ATOM 992 C C . PRO A 1 125 ? -9.516 16.803 6.968 1.00 87.19 125 PRO A C 1
ATOM 994 O O . PRO A 1 125 ? -8.396 17.200 7.299 1.00 87.19 125 PRO A O 1
ATOM 997 N N . ILE A 1 126 ? -10.067 17.104 5.793 1.00 84.19 126 ILE A N 1
ATOM 998 C CA . ILE A 1 126 ? -9.454 18.040 4.852 1.00 84.19 126 ILE A CA 1
ATOM 999 C C . ILE A 1 126 ? -9.609 19.436 5.456 1.00 84.19 126 ILE A C 1
ATOM 1001 O O . ILE A 1 126 ? -10.683 20.031 5.398 1.00 84.19 126 ILE A O 1
ATOM 1005 N N . VAL A 1 127 ? -8.550 19.945 6.082 1.00 77.94 127 VAL A N 1
ATOM 1006 C CA . VAL A 1 127 ? -8.529 21.324 6.575 1.00 77.94 127 VAL A CA 1
ATOM 1007 C C . VAL A 1 127 ? -8.226 22.235 5.381 1.00 77.94 127 VAL A C 1
ATOM 1009 O O . VAL A 1 127 ? -7.145 22.097 4.798 1.00 77.94 127 VAL A O 1
ATOM 1012 N N . PRO A 1 128 ? -9.138 23.139 4.976 1.00 62.75 128 PRO A N 1
ATOM 1013 C CA . PRO A 1 128 ? -8.806 24.153 3.985 1.00 62.75 128 PRO A CA 1
ATOM 1014 C C . PRO A 1 128 ? -7.705 25.052 4.563 1.00 62.75 128 PRO A C 1
ATOM 1016 O O . PRO A 1 128 ? -7.810 25.512 5.701 1.00 62.75 128 PRO A O 1
ATOM 1019 N N . ARG A 1 129 ? -6.623 25.227 3.801 1.00 50.09 129 ARG A N 1
ATOM 1020 C CA . ARG A 1 129 ? -5.567 26.199 4.105 1.00 50.09 129 ARG A CA 1
ATOM 1021 C C . ARG A 1 129 ? -5.998 27.605 3.726 1.00 50.09 129 ARG A C 1
ATOM 1023 O O . ARG A 1 129 ? -6.707 27.727 2.704 1.00 50.09 129 ARG A O 1
#

Organism: NCBI:txid412755